Protein AF-A0A164MM63-F1 (afdb_monomer)

Sequence (76 aa):
MIDYRIISRENYSNKIGELVTMLEHTRDVTLSEISNLNQSDLDFLPNGSSNTIGTLLSHIAAMEFVHQVISFEKEI

Organism: Bacillus cereus (NCBI:txid1396)

Structure (mmCIF, N/CA/C/O backbone):
data_AF-A0A164MM63-F1
#
_entry.id   AF-A0A164MM63-F1
#
loop_
_atom_site.group_PDB
_atom_site.id
_atom_site.type_symbol
_atom_site.label_atom_id
_atom_site.label_alt_id
_atom_site.label_comp_id
_atom_site.label_asym_id
_atom_site.label_entity_id
_atom_site.label_seq_id
_atom_site.pdbx_PDB_ins_code
_atom_site.Cartn_x
_atom_site.Cartn_y
_atom_site.Cartn_z
_atom_site.occupancy
_atom_site.B_iso_or_equiv
_atom_site.auth_seq_id
_atom_site.auth_comp_id
_atom_site.auth_asym_id
_atom_site.auth_atom_id
_atom_site.pdbx_PDB_model_num
ATOM 1 N N . MET A 1 1 ? 11.380 -4.655 12.733 1.00 82.69 1 MET A N 1
ATOM 2 C CA . MET A 1 1 ? 11.607 -3.195 12.784 1.00 82.69 1 MET A CA 1
ATOM 3 C C . MET A 1 1 ? 11.484 -2.687 11.363 1.00 82.69 1 MET A C 1
ATOM 5 O O . MET A 1 1 ? 12.075 -3.315 10.494 1.00 82.69 1 MET A O 1
ATOM 9 N N . ILE A 1 2 ? 10.687 -1.645 11.131 1.00 90.12 2 ILE A N 1
ATOM 10 C CA . ILE A 1 2 ? 10.491 -1.074 9.791 1.00 90.12 2 ILE A CA 1
ATOM 11 C C . ILE A 1 2 ? 11.791 -0.387 9.352 1.00 90.12 2 ILE A C 1
ATOM 13 O O . ILE A 1 2 ? 12.400 0.332 10.146 1.00 90.12 2 ILE A O 1
ATOM 17 N N . ASP A 1 3 ? 12.229 -0.633 8.117 1.00 89.94 3 ASP A N 1
ATOM 18 C CA . ASP A 1 3 ? 13.362 0.079 7.518 1.00 89.94 3 ASP A CA 1
ATOM 19 C C . ASP A 1 3 ? 12.879 1.415 6.937 1.00 89.94 3 ASP A C 1
ATOM 21 O O . ASP A 1 3 ? 11.938 1.448 6.147 1.00 89.94 3 ASP A O 1
ATOM 25 N N . TYR A 1 4 ? 13.511 2.516 7.349 1.00 93.19 4 TYR A N 1
ATOM 26 C CA . TYR A 1 4 ? 13.179 3.883 6.920 1.00 93.19 4 TYR A CA 1
ATOM 27 C C . TYR A 1 4 ? 14.113 4.407 5.820 1.00 93.19 4 TYR A C 1
ATOM 29 O O . TYR A 1 4 ? 14.007 5.562 5.406 1.00 93.19 4 TYR A O 1
ATOM 37 N N . ARG A 1 5 ? 15.074 3.600 5.358 1.00 95.44 5 ARG A N 1
ATOM 38 C CA . ARG A 1 5 ? 16.003 4.008 4.303 1.00 95.44 5 ARG A CA 1
ATOM 39 C C . ARG A 1 5 ? 15.336 3.867 2.939 1.00 95.44 5 ARG A C 1
ATOM 41 O O . ARG A 1 5 ? 14.857 2.797 2.582 1.00 95.44 5 ARG A O 1
ATOM 48 N N . ILE A 1 6 ? 15.388 4.931 2.143 1.00 95.50 6 ILE A N 1
ATOM 49 C CA . ILE A 1 6 ? 14.974 4.904 0.737 1.00 95.50 6 ILE A CA 1
ATOM 50 C C . ILE A 1 6 ? 16.206 4.547 -0.095 1.00 95.50 6 ILE A C 1
ATOM 52 O O . ILE A 1 6 ? 17.086 5.378 -0.314 1.00 95.50 6 ILE A O 1
ATOM 56 N N . ILE A 1 7 ? 16.294 3.284 -0.505 1.00 96.31 7 ILE A N 1
ATOM 57 C CA . ILE A 1 7 ? 17.373 2.749 -1.341 1.00 96.31 7 ILE A CA 1
ATOM 58 C C . ILE A 1 7 ? 16.730 2.156 -2.587 1.00 96.31 7 ILE A C 1
ATOM 60 O O . ILE A 1 7 ? 15.734 1.457 -2.476 1.00 96.31 7 ILE A O 1
ATOM 64 N N . SER A 1 8 ? 17.292 2.416 -3.768 1.00 97.56 8 SER A N 1
ATOM 65 C CA . SER A 1 8 ? 16.757 1.858 -5.013 1.00 97.56 8 SER A CA 1
ATOM 66 C C . SER A 1 8 ? 16.702 0.331 -4.967 1.00 97.56 8 SER A C 1
ATOM 68 O O . SER A 1 8 ? 17.735 -0.321 -4.811 1.00 97.56 8 SER A O 1
ATOM 70 N N . ARG A 1 9 ? 15.514 -0.236 -5.187 1.00 95.94 9 ARG A N 1
ATOM 71 C CA . ARG A 1 9 ? 15.326 -1.683 -5.313 1.00 95.94 9 ARG A CA 1
ATOM 72 C C . ARG A 1 9 ? 16.027 -2.254 -6.551 1.00 95.94 9 ARG A C 1
ATOM 74 O O . ARG A 1 9 ? 16.060 -1.623 -7.609 1.00 95.94 9 ARG A O 1
ATOM 81 N N . GLU A 1 10 ? 16.581 -3.459 -6.412 1.00 95.62 10 GLU A N 1
ATOM 82 C CA . GLU A 1 10 ? 17.243 -4.177 -7.507 1.00 95.62 10 GLU A CA 1
ATOM 83 C C . GLU A 1 10 ? 16.276 -4.465 -8.666 1.00 95.62 10 GLU A C 1
ATOM 85 O O . GLU A 1 10 ? 15.079 -4.654 -8.457 1.00 95.62 10 GLU A O 1
ATOM 90 N N . ASN A 1 11 ? 16.808 -4.533 -9.891 1.00 96.50 11 ASN A N 1
ATOM 91 C CA . ASN A 1 11 ? 16.065 -4.767 -11.141 1.00 96.50 11 ASN A CA 1
ATOM 92 C C . ASN A 1 11 ? 15.087 -3.652 -11.566 1.00 96.50 11 ASN A C 1
ATOM 94 O O . ASN A 1 11 ? 14.335 -3.834 -12.521 1.00 96.50 11 ASN A O 1
ATOM 98 N N . TYR A 1 12 ? 15.142 -2.480 -10.929 1.00 97.06 12 TYR A N 1
ATOM 99 C CA . TYR A 1 12 ? 14.447 -1.268 -11.367 1.00 97.06 12 TYR A CA 1
ATOM 100 C C . TYR A 1 12 ? 15.442 -0.194 -11.824 1.00 97.06 12 TYR A C 1
ATOM 102 O O . TYR A 1 12 ? 16.603 -0.179 -11.412 1.00 97.06 12 TYR A O 1
ATOM 110 N N . SER A 1 13 ? 14.990 0.748 -12.660 1.00 97.88 13 SER A N 1
ATOM 111 C CA . SER A 1 13 ? 15.749 1.987 -12.868 1.00 97.88 13 SER A CA 1
ATOM 112 C C . SER A 1 13 ? 15.820 2.764 -11.552 1.00 97.88 13 SER A C 1
ATOM 114 O O . SER A 1 13 ? 14.901 2.682 -10.744 1.00 97.88 13 SER A O 1
ATOM 116 N N . ASN A 1 14 ? 16.890 3.531 -11.332 1.00 97.31 14 ASN A N 1
ATOM 117 C CA . ASN A 1 14 ? 17.196 4.115 -10.019 1.00 97.31 14 ASN A CA 1
ATOM 118 C C . ASN A 1 14 ? 15.994 4.821 -9.346 1.00 97.31 14 ASN A C 1
ATOM 120 O O . ASN A 1 14 ? 15.647 4.505 -8.212 1.00 97.31 14 ASN A O 1
ATOM 124 N N . LYS A 1 15 ? 15.294 5.710 -10.066 1.00 97.56 15 LYS A N 1
ATOM 125 C CA . LYS A 1 15 ? 14.129 6.428 -9.518 1.00 97.56 15 LYS A CA 1
ATOM 126 C C . LYS A 1 15 ? 12.885 5.564 -9.343 1.00 97.56 15 LYS A C 1
ATOM 128 O O . LYS A 1 15 ? 12.126 5.787 -8.406 1.00 97.56 15 LYS A O 1
ATOM 133 N N . ILE A 1 16 ? 12.686 4.562 -10.198 1.00 97.44 16 ILE A N 1
ATOM 134 C CA . ILE A 1 16 ? 11.589 3.605 -10.022 1.00 97.44 16 ILE A CA 1
ATOM 135 C C . ILE A 1 16 ? 11.872 2.694 -8.825 1.00 97.44 16 ILE A C 1
ATOM 137 O O . ILE A 1 16 ? 10.973 2.439 -8.036 1.00 97.44 16 ILE A O 1
ATOM 141 N N . GLY A 1 17 ? 13.118 2.263 -8.633 1.00 98.19 17 GLY A N 1
ATOM 142 C CA . GLY A 1 17 ? 13.514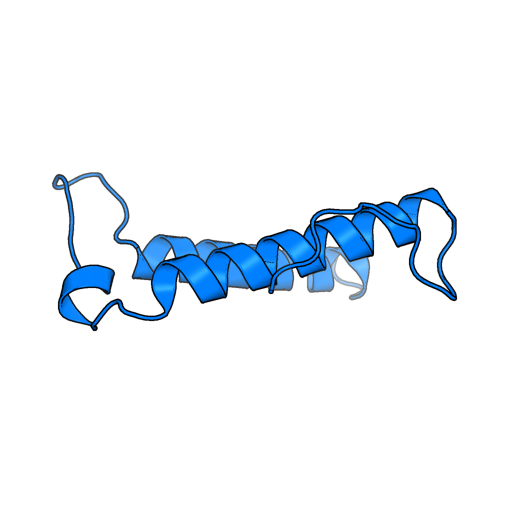 1.466 -7.478 1.00 98.19 17 GLY A CA 1
ATOM 143 C C . GLY A 1 17 ? 13.328 2.222 -6.165 1.00 98.19 17 GLY A C 1
ATOM 144 O O . GLY A 1 17 ? 12.822 1.639 -5.212 1.00 98.19 17 GLY A O 1
ATOM 145 N N . GLU A 1 18 ? 13.686 3.511 -6.117 1.00 98.06 18 GLU A N 1
ATOM 146 C CA . GLU A 1 18 ? 13.399 4.375 -4.961 1.00 98.06 18 GLU A CA 1
ATOM 147 C C . GLU A 1 18 ? 11.885 4.483 -4.702 1.00 98.06 18 GLU A C 1
ATOM 149 O O . GLU A 1 18 ? 11.452 4.382 -3.555 1.00 98.06 18 GLU A O 1
ATOM 154 N N . LEU A 1 19 ? 11.070 4.639 -5.756 1.00 97.50 19 LEU A N 1
ATOM 155 C CA . LEU A 1 19 ? 9.609 4.684 -5.643 1.00 97.50 19 LEU A CA 1
ATOM 156 C C . LEU A 1 19 ? 9.025 3.380 -5.092 1.00 97.50 19 LEU A C 1
ATOM 158 O O . LEU A 1 19 ? 8.181 3.431 -4.202 1.00 97.50 19 LEU A O 1
ATOM 162 N N . VAL A 1 20 ? 9.489 2.225 -5.571 1.00 97.06 20 VAL A N 1
ATOM 163 C CA . VAL A 1 20 ? 9.039 0.922 -5.059 1.00 97.06 20 VAL A CA 1
ATOM 164 C C . VAL A 1 20 ? 9.341 0.800 -3.566 1.00 97.06 20 VAL A C 1
ATOM 166 O O . VAL A 1 20 ? 8.455 0.439 -2.800 1.00 97.06 20 VAL A O 1
ATOM 169 N N . THR A 1 21 ? 10.542 1.184 -3.128 1.00 97.81 21 THR A N 1
ATOM 170 C CA . THR A 1 21 ? 10.895 1.167 -1.701 1.00 97.81 21 THR A CA 1
ATOM 171 C C . THR A 1 21 ? 10.028 2.110 -0.870 1.00 97.81 21 THR A C 1
ATOM 173 O O . THR A 1 21 ? 9.625 1.742 0.2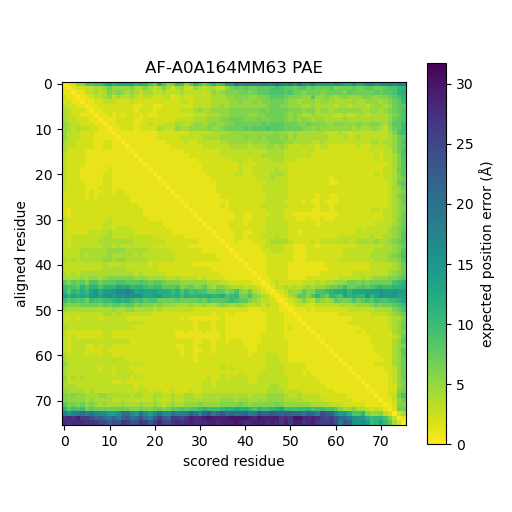31 1.00 97.81 21 THR A O 1
ATOM 176 N N . MET A 1 22 ? 9.688 3.296 -1.386 1.00 97.56 22 MET A N 1
ATOM 177 C CA . MET A 1 22 ? 8.749 4.195 -0.706 1.00 97.56 22 MET A CA 1
ATOM 178 C C . MET A 1 22 ? 7.354 3.569 -0.567 1.00 97.56 22 MET A C 1
ATOM 180 O O . MET A 1 22 ? 6.777 3.637 0.514 1.00 97.56 22 MET A O 1
ATOM 184 N N . LEU A 1 23 ? 6.831 2.927 -1.617 1.00 96.88 23 LEU A N 1
ATOM 185 C CA . LEU A 1 23 ? 5.515 2.275 -1.592 1.00 96.88 23 LEU A CA 1
ATOM 186 C C . LEU A 1 23 ? 5.470 1.099 -0.604 1.00 96.88 23 LEU A C 1
ATOM 188 O O . LEU A 1 23 ? 4.523 0.979 0.174 1.00 96.88 23 LEU A O 1
ATOM 192 N N . GLU A 1 24 ? 6.507 0.261 -0.589 1.00 96.19 24 GLU A N 1
ATOM 193 C CA . GLU A 1 24 ? 6.632 -0.846 0.367 1.00 96.19 24 GLU A CA 1
ATOM 194 C C . GLU A 1 24 ? 6.722 -0.338 1.807 1.00 96.19 24 GLU A C 1
ATOM 196 O O . GLU A 1 24 ? 6.005 -0.826 2.680 1.00 96.19 24 GLU A O 1
ATOM 201 N N . HIS A 1 25 ? 7.526 0.703 2.042 1.00 97.19 25 HIS A N 1
ATOM 202 C CA . HIS A 1 25 ? 7.616 1.349 3.346 1.00 97.19 25 HIS A CA 1
ATOM 203 C C . HIS A 1 25 ? 6.260 1.902 3.805 1.00 97.19 25 HIS A C 1
ATOM 205 O O . HIS A 1 25 ? 5.854 1.670 4.943 1.00 97.19 25 HIS A O 1
ATOM 211 N N . THR A 1 26 ? 5.530 2.599 2.925 1.00 96.94 26 THR A N 1
ATOM 212 C CA . THR A 1 26 ? 4.184 3.101 3.232 1.00 96.94 26 THR A CA 1
ATOM 213 C C . THR A 1 26 ? 3.254 1.965 3.652 1.00 96.94 26 THR A C 1
ATOM 215 O O . THR A 1 26 ? 2.582 2.087 4.675 1.00 96.94 26 THR A O 1
ATOM 218 N N . ARG A 1 27 ? 3.258 0.841 2.924 1.00 97.12 27 ARG A N 1
ATOM 219 C CA . ARG A 1 27 ? 2.449 -0.338 3.260 1.00 97.12 27 ARG A CA 1
ATOM 220 C C . ARG A 1 27 ? 2.806 -0.908 4.633 1.00 97.12 27 ARG A C 1
ATOM 222 O O . ARG A 1 27 ? 1.905 -1.162 5.432 1.00 97.12 27 ARG A O 1
ATOM 229 N N . ASP A 1 28 ? 4.092 -1.090 4.914 1.00 97.12 28 ASP A N 1
ATOM 230 C CA . ASP A 1 28 ? 4.560 -1.669 6.176 1.00 97.12 28 ASP A CA 1
ATOM 231 C C . ASP A 1 28 ? 4.210 -0.787 7.379 1.00 97.12 28 ASP A C 1
ATOM 233 O O . ASP A 1 28 ? 3.728 -1.291 8.396 1.00 97.12 28 ASP A O 1
ATOM 237 N N . VAL A 1 29 ? 4.386 0.533 7.254 1.00 97.62 29 VAL A N 1
ATOM 238 C CA . VAL A 1 29 ? 3.981 1.490 8.293 1.00 97.62 29 VAL A CA 1
ATOM 239 C C . VAL A 1 29 ? 2.470 1.455 8.488 1.00 97.62 29 VAL A C 1
ATOM 241 O O . VAL A 1 29 ? 2.025 1.284 9.618 1.00 97.62 29 VAL A O 1
ATOM 244 N N . THR A 1 30 ? 1.669 1.538 7.419 1.00 97.62 30 THR A N 1
ATOM 245 C CA . THR A 1 30 ? 0.203 1.480 7.534 1.00 97.62 30 THR A CA 1
ATOM 246 C C . THR A 1 30 ?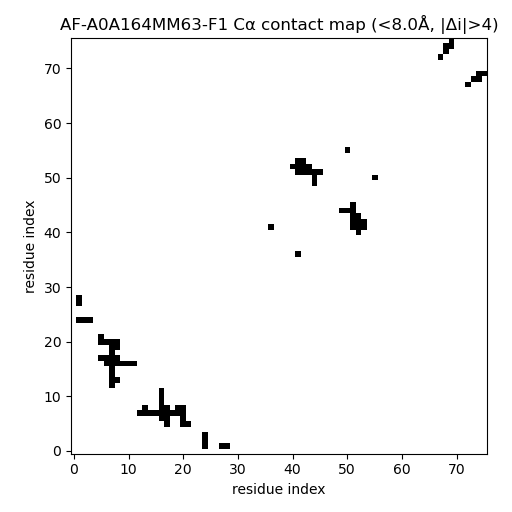 -0.257 0.217 8.260 1.00 97.62 30 THR A C 1
ATOM 248 O O . THR A 1 30 ? -1.055 0.317 9.188 1.00 97.62 30 THR A O 1
ATOM 251 N N . LEU A 1 31 ? 0.267 -0.957 7.892 1.00 97.50 31 LEU A N 1
ATOM 252 C CA . LEU A 1 31 ? -0.092 -2.226 8.534 1.00 97.50 31 LEU A CA 1
ATOM 253 C C . LEU A 1 31 ? 0.353 -2.290 10.000 1.00 97.50 31 LEU A C 1
ATOM 255 O O . LEU A 1 31 ? -0.376 -2.818 10.838 1.00 97.50 31 LEU A O 1
ATOM 259 N N . SER A 1 32 ? 1.527 -1.742 10.318 1.00 97.44 32 SER A N 1
ATOM 260 C CA . SER A 1 3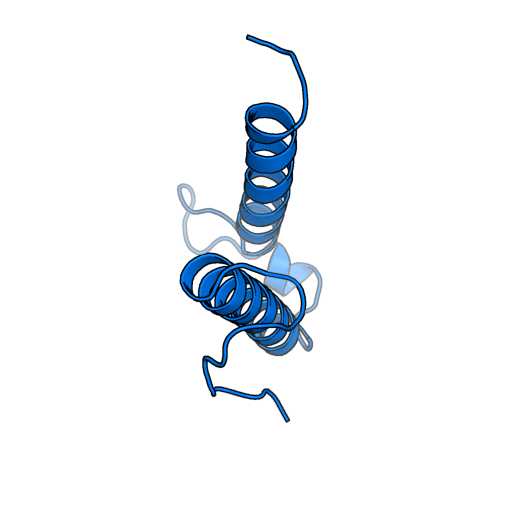2 ? 2.025 -1.666 11.692 1.00 97.44 32 SER A CA 1
ATOM 261 C C . SER A 1 32 ? 1.135 -0.785 12.570 1.00 97.44 32 SER A C 1
ATOM 263 O O . SER A 1 32 ? 0.769 -1.203 13.668 1.00 97.44 32 SER A O 1
ATOM 265 N N . GLU A 1 33 ? 0.742 0.395 12.087 1.00 97.00 33 GLU A N 1
ATOM 266 C CA . GLU A 1 33 ? -0.093 1.346 12.836 1.00 97.00 33 GLU A CA 1
ATOM 267 C C . GLU A 1 33 ? -1.497 0.795 13.129 1.00 97.00 33 GLU A C 1
ATOM 269 O O . GLU A 1 33 ? -2.046 1.041 14.201 1.00 97.00 33 GLU A O 1
ATOM 274 N N . ILE A 1 34 ? -2.072 -0.004 12.222 1.00 97.56 34 ILE A N 1
ATOM 275 C CA . ILE A 1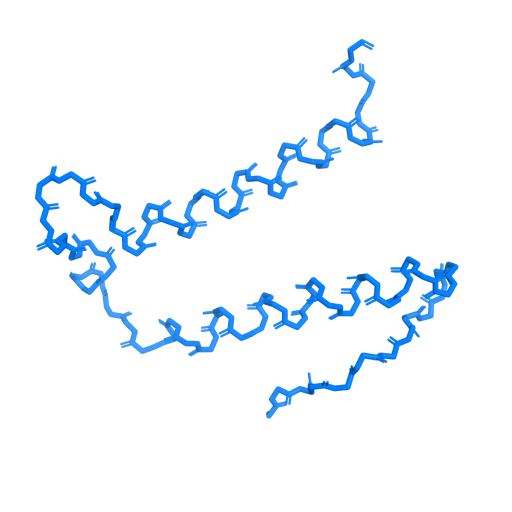 34 ? -3.411 -0.587 12.424 1.00 97.56 34 ILE A CA 1
ATOM 276 C C . ILE A 1 34 ? -3.399 -1.955 13.122 1.00 97.56 34 ILE A C 1
ATOM 278 O O . ILE A 1 34 ? -4.460 -2.519 13.375 1.00 97.56 34 ILE A O 1
ATOM 282 N N . SER A 1 35 ? -2.222 -2.513 13.420 1.00 97.56 35 SER A N 1
ATOM 283 C CA . SER A 1 35 ? -2.060 -3.920 13.830 1.00 97.56 35 SER A CA 1
ATOM 284 C C . SER A 1 35 ? -2.809 -4.316 15.107 1.00 97.56 35 SER A C 1
ATOM 286 O O . SER A 1 35 ? -3.154 -5.485 15.276 1.00 97.56 35 SER A O 1
ATOM 288 N N . ASN A 1 36 ? -3.076 -3.353 15.991 1.00 98.00 36 ASN A N 1
ATOM 289 C CA . ASN A 1 36 ? -3.762 -3.574 17.266 1.00 98.00 36 ASN A CA 1
ATOM 290 C C . ASN A 1 36 ? -5.207 -3.051 17.278 1.00 98.00 36 ASN A C 1
ATOM 292 O O . ASN A 1 36 ? -5.843 -3.066 18.331 1.00 98.00 36 ASN A O 1
ATOM 296 N N . LEU A 1 37 ? -5.718 -2.571 16.140 1.00 98.38 37 LEU A N 1
ATOM 297 C CA . LEU A 1 37 ? -7.089 -2.083 16.031 1.00 98.38 37 LEU A CA 1
ATOM 298 C C . LEU A 1 37 ? -8.059 -3.255 15.906 1.00 98.38 37 LEU A C 1
ATOM 300 O O . LEU A 1 37 ? -7.837 -4.199 15.145 1.00 98.38 37 LEU A O 1
ATOM 304 N N . ASN A 1 38 ? -9.164 -3.180 16.639 1.00 98.19 38 ASN A N 1
ATOM 305 C CA . ASN A 1 38 ? -10.284 -4.093 16.461 1.00 98.19 38 ASN A CA 1
ATOM 306 C C . ASN A 1 38 ? -11.299 -3.509 15.459 1.00 98.19 38 ASN A C 1
ATOM 308 O O . ASN A 1 38 ? -11.204 -2.357 15.041 1.00 98.19 38 ASN A O 1
ATOM 312 N N . GLN A 1 39 ? -12.309 -4.296 15.085 1.00 97.31 39 GLN A N 1
ATOM 313 C CA . GLN A 1 39 ? -13.316 -3.866 14.112 1.00 97.31 39 GLN A CA 1
ATOM 314 C C . GLN A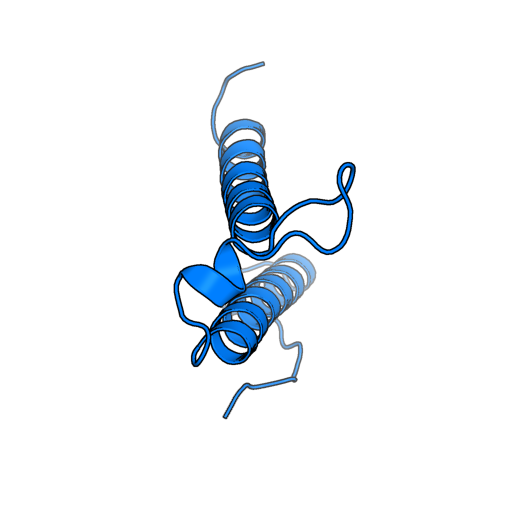 1 39 ? -14.053 -2.578 14.522 1.00 97.31 39 GLN A C 1
ATOM 316 O O . GLN A 1 39 ? -14.292 -1.726 13.675 1.00 97.31 39 GLN A O 1
ATOM 321 N N . SER A 1 40 ? -14.365 -2.392 15.808 1.00 97.94 40 SER A N 1
ATOM 322 C CA . SER A 1 40 ? -15.035 -1.169 16.270 1.00 97.94 40 SER A CA 1
ATOM 323 C C . SER A 1 40 ? -14.150 0.074 16.162 1.00 97.94 40 SER A C 1
ATOM 325 O O . SER A 1 40 ? -14.666 1.152 15.879 1.00 97.94 40 SER A O 1
ATOM 327 N N . ASP A 1 41 ? -12.828 -0.077 16.297 1.00 98.00 41 ASP A N 1
ATOM 328 C CA . ASP A 1 41 ? -11.881 1.011 16.035 1.00 98.00 41 ASP A CA 1
ATOM 329 C C . ASP A 1 41 ? -11.833 1.335 14.534 1.00 98.00 41 ASP A C 1
ATOM 331 O O . ASP A 1 41 ? -11.806 2.502 14.144 1.00 98.00 41 ASP A O 1
ATOM 335 N N . LEU A 1 42 ? -11.864 0.305 13.677 1.00 97.81 42 LEU A N 1
ATOM 336 C CA . LEU A 1 42 ? -11.863 0.474 12.222 1.00 97.81 42 LEU A CA 1
ATOM 337 C C . LEU A 1 42 ? -13.138 1.144 11.702 1.00 97.81 42 LEU A C 1
ATOM 339 O O . LEU A 1 42 ? -13.066 1.919 10.744 1.00 97.81 42 LEU A O 1
ATOM 343 N N . ASP A 1 43 ? -14.270 0.862 12.344 1.00 97.12 43 ASP A N 1
ATOM 344 C CA . ASP A 1 43 ? -15.595 1.386 12.014 1.00 97.12 43 ASP A CA 1
ATOM 345 C C . ASP A 1 43 ? -15.913 2.706 12.745 1.00 97.12 43 ASP A C 1
ATOM 347 O O . ASP A 1 43 ? -16.965 3.308 12.510 1.00 97.12 43 ASP A O 1
ATOM 351 N N . PHE A 1 44 ? -15.012 3.196 13.608 1.00 96.25 44 PHE A N 1
ATOM 352 C CA . PHE A 1 44 ? -15.206 4.452 14.328 1.00 96.25 44 PHE A CA 1
ATOM 353 C C . PHE A 1 44 ? -15.311 5.636 13.360 1.00 96.25 44 PHE A C 1
ATOM 355 O O . PHE A 1 44 ? -14.477 5.828 12.469 1.00 96.25 44 PHE A O 1
ATOM 362 N N . LEU A 1 45 ? -16.332 6.468 13.577 1.00 96.19 45 LEU A N 1
ATOM 363 C CA . LEU A 1 45 ? -16.628 7.639 12.765 1.00 96.19 45 LEU A CA 1
ATOM 364 C C . LEU A 1 45 ? -16.505 8.919 13.614 1.00 96.19 45 LEU A C 1
ATOM 366 O O . LEU A 1 45 ? -17.390 9.191 14.428 1.00 96.19 45 LEU A O 1
ATOM 370 N N . PRO A 1 46 ? -15.451 9.738 13.424 1.00 86.81 46 PRO A N 1
ATOM 371 C CA . PRO A 1 46 ? -15.218 10.932 14.243 1.00 86.81 46 PRO A CA 1
ATOM 372 C C . PRO A 1 46 ? -16.329 11.990 14.150 1.00 86.81 46 PRO A C 1
ATOM 374 O O . PRO A 1 46 ? -16.625 12.679 15.124 1.00 86.81 46 PRO A O 1
ATOM 377 N N . ASN A 1 47 ? -16.933 12.146 12.969 1.00 90.75 47 ASN A N 1
ATOM 378 C CA . ASN A 1 47 ? -18.106 12.982 12.723 1.00 90.75 47 ASN A CA 1
ATOM 379 C C . ASN A 1 47 ? -18.879 12.448 11.506 1.00 90.75 47 ASN A C 1
ATOM 381 O O . ASN A 1 47 ? -18.318 11.728 10.683 1.00 90.75 47 ASN A O 1
ATOM 385 N N . GLY A 1 48 ? -20.152 12.828 11.360 1.00 86.75 48 GLY A N 1
ATOM 386 C CA . GLY A 1 48 ? -21.052 12.280 10.333 1.00 86.75 48 GLY A CA 1
ATOM 387 C C . GLY A 1 48 ? -20.641 12.498 8.866 1.00 86.75 48 GLY A C 1
ATOM 388 O O . GLY A 1 48 ? -21.292 11.947 7.987 1.00 86.75 48 GLY A O 1
ATOM 389 N N . SER A 1 49 ? -19.591 13.278 8.591 1.00 91.19 49 SER A N 1
ATOM 390 C CA . SER A 1 49 ? -19.048 13.519 7.245 1.00 91.19 49 SER A CA 1
ATOM 391 C C . SER A 1 49 ? -17.621 12.988 7.049 1.00 91.19 49 SER A C 1
ATOM 393 O O . SER A 1 49 ? -17.001 13.278 6.029 1.00 91.19 49 SER A O 1
ATOM 395 N N . SER A 1 50 ? -17.061 12.281 8.032 1.00 94.19 50 SER A N 1
ATOM 396 C CA . SER A 1 50 ? -15.713 11.706 7.953 1.00 94.19 50 SER A CA 1
ATOM 397 C C . SER A 1 50 ? -15.719 10.334 7.279 1.00 94.19 50 SER A C 1
ATOM 399 O O . SER A 1 50 ? -16.764 9.726 7.074 1.00 94.19 50 SER A O 1
ATOM 401 N N . ASN A 1 51 ? -14.528 9.822 6.976 1.00 95.56 51 ASN A N 1
ATOM 402 C CA . ASN A 1 51 ? -14.334 8.422 6.617 1.00 95.56 51 ASN A CA 1
ATOM 403 C C . ASN A 1 51 ? -13.891 7.644 7.858 1.00 95.56 51 ASN A C 1
ATOM 405 O O . ASN A 1 51 ? -13.090 8.150 8.647 1.00 95.56 51 ASN A O 1
ATOM 409 N N . THR A 1 52 ? -14.379 6.416 8.013 1.00 97.50 52 THR A N 1
ATOM 410 C CA . THR A 1 52 ? -13.832 5.484 9.007 1.00 97.50 52 THR A CA 1
ATOM 411 C C . THR A 1 52 ? -12.428 5.037 8.590 1.00 97.50 52 THR A C 1
ATOM 413 O O . THR A 1 52 ? -12.059 5.142 7.413 1.00 97.50 52 THR A O 1
ATOM 416 N N . ILE A 1 53 ? -11.642 4.494 9.522 1.00 97.75 53 ILE A N 1
ATOM 417 C CA . ILE A 1 53 ? -10.314 3.945 9.201 1.00 97.75 53 ILE A CA 1
ATOM 418 C C . ILE A 1 53 ? -10.450 2.834 8.149 1.00 97.75 53 ILE A C 1
ATOM 420 O O . ILE A 1 53 ? -9.723 2.840 7.157 1.00 97.75 53 ILE A O 1
ATOM 424 N N . GLY A 1 54 ? -11.433 1.939 8.296 1.00 97.75 54 GLY A N 1
ATOM 425 C CA . GLY A 1 54 ? -11.702 0.877 7.320 1.00 97.75 54 GLY A CA 1
ATOM 426 C C . GLY A 1 54 ? -12.023 1.404 5.914 1.00 97.75 54 GLY A C 1
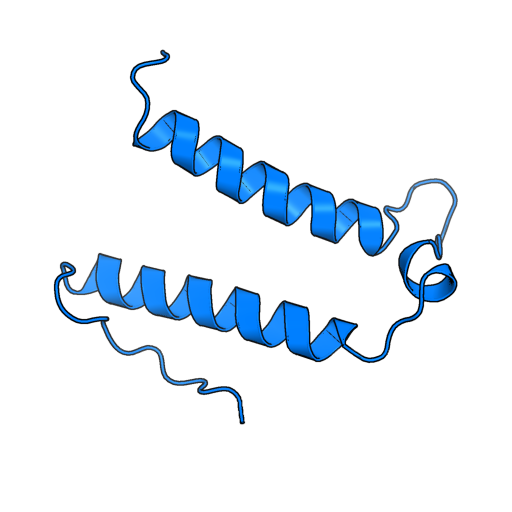ATOM 427 O O . GLY A 1 54 ? -11.560 0.845 4.915 1.00 97.75 54 GLY A O 1
ATOM 428 N N . THR A 1 55 ? -12.744 2.525 5.819 1.00 97.31 55 THR A N 1
ATOM 429 C CA . THR A 1 55 ? -13.047 3.176 4.533 1.00 97.31 55 THR A CA 1
ATOM 430 C C . THR A 1 55 ? -11.784 3.751 3.889 1.00 97.31 55 THR A C 1
ATOM 432 O O . THR A 1 55 ? -11.574 3.583 2.688 1.00 97.31 55 THR A O 1
ATOM 435 N N . LEU A 1 56 ? -10.907 4.386 4.673 1.00 97.75 56 LEU A N 1
ATOM 436 C CA . LEU A 1 56 ? -9.634 4.917 4.174 1.00 97.75 56 LEU A CA 1
ATOM 437 C C . LEU A 1 56 ? -8.683 3.804 3.710 1.00 97.75 56 LEU A C 1
ATOM 439 O O . LEU A 1 56 ? -8.077 3.929 2.649 1.00 97.75 56 LEU A O 1
ATOM 443 N N . LEU A 1 57 ? -8.595 2.693 4.447 1.00 98.38 57 LEU A N 1
ATOM 444 C CA . LEU A 1 57 ? -7.816 1.519 4.034 1.00 98.38 57 LEU A CA 1
ATOM 445 C C . LEU A 1 57 ? -8.345 0.926 2.720 1.00 98.38 57 LEU A C 1
ATOM 447 O O . LEU A 1 57 ? -7.566 0.610 1.820 1.00 98.38 57 LEU A O 1
ATOM 451 N N . SER A 1 58 ? -9.670 0.843 2.579 1.00 98.25 58 SER A N 1
ATOM 452 C CA . SER A 1 58 ? -10.313 0.397 1.338 1.00 98.25 58 SER A CA 1
ATOM 453 C C . SER A 1 58 ? -10.015 1.343 0.174 1.00 98.25 58 SER A C 1
ATOM 455 O O . SER A 1 58 ? -9.752 0.891 -0.938 1.00 98.25 58 SER A O 1
ATOM 457 N N . HIS A 1 59 ? -10.002 2.656 0.422 1.00 98.00 59 HIS A N 1
ATOM 458 C CA . HIS A 1 59 ? -9.634 3.652 -0.581 1.00 98.00 59 HIS A CA 1
ATOM 459 C C . HIS A 1 59 ? -8.178 3.495 -1.048 1.00 98.00 59 HIS A C 1
ATOM 461 O O . HIS A 1 59 ? -7.929 3.530 -2.250 1.00 98.00 59 HIS A O 1
ATOM 467 N N . ILE A 1 60 ? -7.232 3.260 -0.130 1.00 98.06 60 ILE A N 1
ATOM 468 C CA . ILE A 1 60 ? -5.821 3.011 -0.469 1.00 98.06 60 ILE A CA 1
ATOM 469 C C . ILE A 1 60 ? -5.696 1.788 -1.391 1.00 98.06 60 ILE A C 1
ATOM 471 O O . ILE A 1 60 ? -5.085 1.886 -2.455 1.00 98.06 60 ILE A O 1
ATOM 475 N N . ALA A 1 61 ? -6.332 0.667 -1.032 1.00 97.81 61 ALA A N 1
ATOM 476 C CA . ALA A 1 61 ? -6.312 -0.551 -1.846 1.00 97.81 61 ALA A CA 1
ATOM 477 C C . ALA A 1 61 ? -6.964 -0.346 -3.226 1.00 97.81 61 ALA A C 1
ATOM 479 O O . ALA A 1 61 ? -6.443 -0.806 -4.242 1.00 97.81 61 ALA A O 1
ATOM 480 N N . ALA A 1 62 ? -8.079 0.389 -3.283 1.00 98.12 62 ALA A N 1
ATOM 481 C CA . ALA A 1 62 ? -8.736 0.726 -4.542 1.00 98.12 62 ALA A CA 1
ATOM 482 C C . ALA A 1 62 ? -7.844 1.597 -5.441 1.00 98.12 62 ALA A C 1
ATOM 484 O O . ALA A 1 62 ? -7.813 1.391 -6.651 1.00 98.12 62 ALA A O 1
ATOM 485 N N . MET A 1 63 ? -7.099 2.550 -4.873 1.00 96.69 63 MET A N 1
ATOM 486 C CA . MET A 1 63 ? -6.180 3.393 -5.641 1.00 96.69 63 MET A CA 1
ATOM 487 C C . MET A 1 63 ? -4.986 2.611 -6.182 1.00 96.69 63 MET A C 1
ATOM 489 O O . MET A 1 63 ? -4.606 2.844 -7.329 1.00 96.69 63 MET A O 1
ATOM 493 N N . GLU A 1 64 ? -4.431 1.668 -5.417 1.00 95.88 64 GLU A N 1
ATOM 494 C CA . GLU A 1 64 ? -3.402 0.753 -5.925 1.00 95.88 64 GLU A CA 1
ATOM 495 C C . GLU A 1 64 ? -3.926 -0.042 -7.129 1.00 95.88 64 GLU A C 1
ATOM 497 O O . GLU A 1 64 ? -3.300 -0.036 -8.189 1.00 95.88 64 GLU A O 1
ATOM 502 N N . PHE A 1 65 ? -5.113 -0.644 -6.999 1.00 95.81 65 PHE A N 1
ATOM 503 C CA . PHE A 1 65 ? -5.754 -1.393 -8.079 1.00 95.81 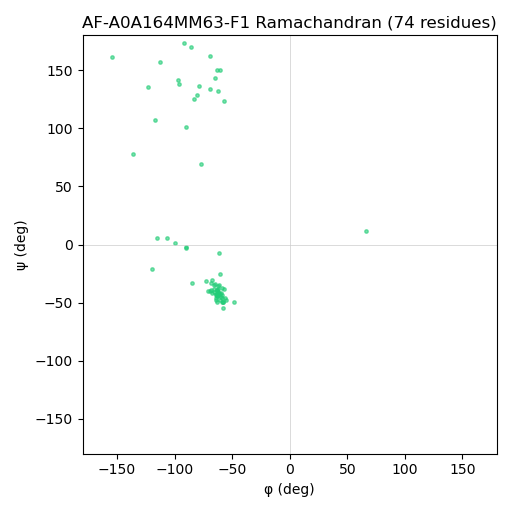65 PHE A CA 1
ATOM 504 C C . PHE A 1 65 ? -5.984 -0.531 -9.329 1.00 95.81 65 PHE A C 1
ATOM 506 O O . PHE A 1 65 ? -5.578 -0.908 -10.425 1.00 95.81 65 PHE A O 1
ATOM 513 N N . VAL A 1 66 ? -6.575 0.657 -9.173 1.00 96.50 66 VAL A N 1
ATOM 514 C CA . VAL A 1 66 ? -6.845 1.572 -10.295 1.00 96.50 66 VAL A CA 1
ATOM 515 C C . VAL A 1 66 ? -5.557 1.967 -11.020 1.00 96.50 66 VAL A C 1
ATOM 517 O O . VAL A 1 66 ? -5.533 1.981 -12.249 1.00 96.50 66 VAL A O 1
ATOM 520 N N . HIS A 1 67 ? -4.467 2.242 -10.298 1.00 94.75 67 HIS A N 1
AT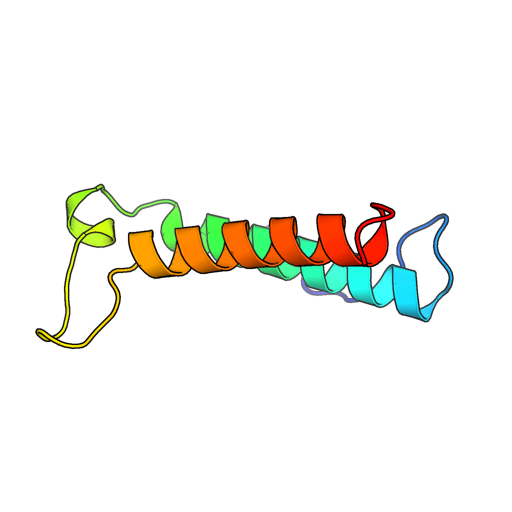OM 521 C CA . HIS A 1 67 ? -3.190 2.568 -10.937 1.00 94.75 67 HIS A CA 1
ATOM 522 C C . HIS A 1 67 ? -2.574 1.368 -11.659 1.00 94.75 67 HIS A C 1
ATOM 524 O O . HIS A 1 67 ? -1.944 1.567 -12.697 1.00 94.75 67 HIS A O 1
ATOM 530 N N . GLN A 1 68 ? -2.760 0.142 -11.157 1.00 94.56 68 GLN A N 1
ATOM 531 C CA . GLN A 1 68 ? -2.326 -1.065 -11.863 1.00 94.56 68 GLN A CA 1
ATOM 532 C C . GLN A 1 68 ? -3.088 -1.245 -13.178 1.00 94.56 68 GLN A C 1
ATOM 534 O O . GLN A 1 68 ? -2.451 -1.427 -14.213 1.00 94.56 68 GLN A O 1
ATOM 539 N N . VAL A 1 69 ? -4.417 -1.110 -13.152 1.00 95.31 69 VAL A N 1
ATOM 540 C CA . VAL A 1 69 ? -5.258 -1.179 -14.356 1.00 95.31 69 VAL A CA 1
ATOM 541 C C . VAL A 1 69 ? -4.824 -0.119 -15.369 1.00 95.31 69 VAL A C 1
ATOM 543 O O . VAL A 1 69 ? -4.439 -0.457 -16.481 1.00 95.31 69 VAL A O 1
ATOM 546 N N . ILE A 1 70 ? -4.771 1.156 -14.969 1.00 94.50 70 ILE A N 1
ATOM 547 C CA . ILE A 1 70 ? -4.415 2.264 -15.875 1.00 94.50 70 ILE A CA 1
ATOM 548 C C . ILE A 1 70 ? -2.995 2.116 -16.445 1.00 94.50 70 ILE A C 1
ATOM 550 O O . ILE A 1 70 ? -2.739 2.515 -17.580 1.00 94.50 70 ILE A O 1
ATOM 554 N N . SER A 1 71 ? -2.051 1.587 -15.662 1.00 91.75 71 SER A N 1
ATOM 555 C CA . SER A 1 71 ? -0.644 1.507 -16.081 1.00 91.75 71 SER A CA 1
ATOM 556 C C . SER A 1 71 ? -0.322 0.271 -16.915 1.00 91.75 71 SER A C 1
ATOM 558 O O . SER A 1 71 ? 0.570 0.331 -17.763 1.00 91.75 71 SER A O 1
ATOM 560 N N . PHE A 1 72 ? -0.980 -0.860 -16.649 1.00 91.88 72 PHE A N 1
ATOM 561 C CA . PHE A 1 72 ? -0.586 -2.161 -17.198 1.00 91.88 72 PHE A CA 1
ATOM 562 C C . PHE A 1 72 ? -1.655 -2.824 -18.062 1.00 91.88 72 PHE A C 1
ATOM 564 O O . PHE A 1 72 ? -1.313 -3.672 -18.890 1.00 91.88 72 PHE A O 1
ATOM 571 N N . GLU A 1 73 ? -2.921 -2.447 -17.916 1.00 90.81 73 GLU A N 1
ATOM 572 C CA . GLU A 1 73 ? -4.004 -2.972 -18.739 1.00 90.81 73 GLU A CA 1
ATOM 573 C C . GLU A 1 73 ? -4.283 -2.017 -19.906 1.00 90.81 73 GLU A C 1
ATOM 575 O O . GLU A 1 73 ? -4.275 -0.794 -19.773 1.00 90.81 73 GLU A O 1
ATOM 580 N N . LYS A 1 74 ? -4.504 -2.579 -21.101 1.00 65.62 74 LYS A N 1
ATOM 581 C CA . LYS A 1 74 ? -4.936 -1.812 -22.278 1.00 65.62 74 LYS A CA 1
ATOM 582 C C . LYS A 1 74 ? -6.425 -1.497 -22.163 1.00 65.62 74 LYS A C 1
ATOM 584 O O . LYS A 1 74 ? -7.213 -2.033 -22.931 1.00 65.62 74 LYS A O 1
ATOM 589 N N . GLU A 1 75 ? -6.800 -0.635 -21.232 1.00 56.34 75 GLU A N 1
ATOM 590 C CA . GLU A 1 75 ? -8.123 -0.011 -21.238 1.00 56.34 75 GLU A CA 1
ATOM 591 C C . GLU A 1 75 ? -8.019 1.484 -20.930 1.00 56.34 75 GLU A C 1
ATOM 593 O O . GLU A 1 75 ? -8.285 1.898 -19.806 1.00 56.34 75 GLU A O 1
ATOM 598 N N . ILE A 1 76 ? -7.605 2.258 -21.951 1.00 53.59 76 ILE A N 1
ATOM 599 C CA . ILE A 1 76 ? -8.273 3.458 -22.515 1.00 53.59 76 ILE A CA 1
ATOM 600 C C . ILE A 1 76 ? -7.909 3.535 -24.008 1.00 53.59 76 ILE A C 1
ATOM 602 O O . ILE A 1 76 ? -6.711 3.356 -24.329 1.00 53.59 76 ILE A O 1
#

Secondary structure (DSSP, 8-state):
-------PPTTS-HHHHHHHHHHHHHHHHHHHHHTT--HHHHT--SSTTSPPHHHHHHHHHHHHHHHHHHHHS---

Foldseek 3Di:
DQDPDQAADPPDDGVVRSVVSVVVSVVVVLCVVCVPPDPCQQVDDPDPPDHGVVRVVVVVVVVVVVCCCVPPNPDD

Mean predicted aligned error: 4.01 Å

pLDDT: mean 94.44, std 7.93, range [53.59, 98.38]

InterPro domains:
  IPR034660 DinB/YfiT-like putative metalloenzymes [G3DSA:1.20.120.450] (3-76)
  IPR034660 DinB/YfiT-like putative metalloenzymes [SSF109854] (2-74)

Radius of gyration: 15.89 Å; Cα contacts (8 Å, |Δi|>4): 48; chains: 1; bounding box: 38×18×40 Å

Solvent-accessible surface area (backbone atoms only — not comparable to full-atom values): 4591 Å² total; per-residue (Å²): 131,88,73,86,75,78,50,57,40,85,98,46,59,65,70,57,8,29,49,52,40,48,54,53,41,52,51,53,50,56,51,59,75,51,65,84,59,51,70,70,61,29,64,40,61,94,45,100,85,59,71,23,54,50,54,51,53,51,48,53,55,51,51,54,50,52,52,48,44,66,72,72,43,98,74,131